Protein AF-A0A2S6SDD3-F1 (afdb_monomer)

Secondary structure (DSSP, 8-state):
--HHHHHHHHHHHTT----EEE-HHHHHHHHHHHHHHHHHHHHHHHHTTT-HHHHHHHHHHHHHHHHHH-HHHHHHHHTTB-HHHHHHHHHHHHHHTTTTTHHHHHT-EEE-

pLDDT: mean 80.9, std 14.95, range [48.31, 97.25]

Mean predicted aligned error: 9.66 Å

Radius of gyration: 20.23 Å; Cα contacts (8 Å, |Δi|>4): 93; chains: 1; bounding box: 68×27×44 Å

Solvent-accessible surface area (backbone atoms only — not comparable to full-atom values): 6234 Å² total; per-residue (Å²): 142,71,68,69,64,61,58,57,58,61,60,60,72,75,68,77,70,59,56,75,40,86,32,71,65,34,30,52,32,34,50,60,41,50,54,63,48,38,51,50,49,50,50,45,51,63,76,26,64,93,35,66,69,59,30,51,53,51,53,53,54,46,53,60,46,50,77,74,69,41,62,37,59,53,54,32,53,76,70,45,29,34,64,68,52,49,48,61,38,52,53,36,29,72,74,49,68,44,58,85,40,67,65,44,29,78,61,25,22,29,56,91

Nearest PDB structures (foldseek):
  3zk1-assembly1_A  TM=5.597E-01  e=7.540E+00  Fusobacterium nucleatum

Foldseek 3Di:
DPVVVVVVVVVVVVPPQFDWDDDVQLLVLLVLLLPVLLVLLVVLCVVCVVPVVSSVVVLVVVLVCSVPPPVSVVVNVVVQKDPVLVVVLNVCCSVPVSPPSNVSSSVITHGD

Structure (mmCIF, N/CA/C/O backbone):
data_AF-A0A2S6SDD3-F1
#
_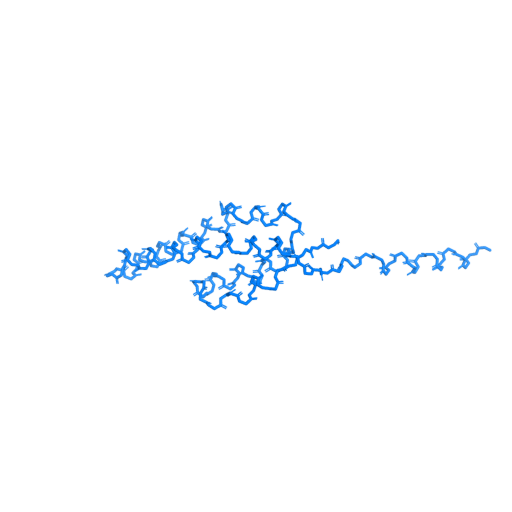entry.id   AF-A0A2S6SDD3-F1
#
loop_
_atom_site.group_PDB
_atom_site.id
_atom_site.type_symbol
_atom_site.label_atom_id
_atom_site.label_alt_id
_atom_sit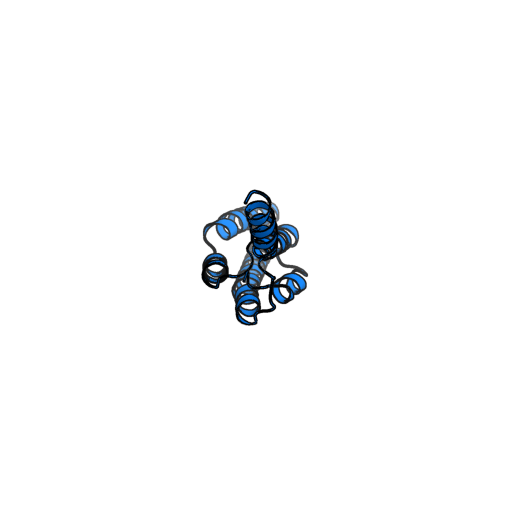e.label_comp_id
_atom_site.label_asym_id
_atom_site.label_entity_id
_atom_site.label_seq_id
_atom_site.pdbx_PDB_ins_code
_atom_site.Cartn_x
_atom_site.Cartn_y
_atom_site.Cartn_z
_atom_site.occupancy
_atom_site.B_iso_or_equiv
_atom_site.auth_seq_id
_atom_site.auth_comp_id
_atom_site.auth_asym_id
_atom_site.auth_atom_id
_atom_site.pdbx_PDB_model_num
ATOM 1 N N . MET A 1 1 ? 49.968 17.596 -26.231 1.00 49.88 1 MET A N 1
ATOM 2 C CA . MET A 1 1 ? 49.020 16.534 -25.820 1.00 49.88 1 MET A CA 1
ATOM 3 C C . MET A 1 1 ? 48.339 16.852 -24.477 1.00 49.88 1 MET A C 1
ATOM 5 O O . MET A 1 1 ? 48.449 16.079 -23.541 1.00 49.88 1 MET A O 1
ATOM 9 N N . LYS A 1 2 ? 47.657 18.001 -24.338 1.00 51.50 2 LYS A N 1
ATOM 10 C CA . LYS A 1 2 ? 46.900 18.353 -23.110 1.00 51.50 2 LYS A CA 1
ATOM 11 C C . LYS A 1 2 ? 45.403 18.591 -23.361 1.00 51.50 2 LYS A C 1
ATOM 13 O O . LYS A 1 2 ? 44.614 18.507 -22.435 1.00 51.50 2 LYS A O 1
ATOM 18 N N . TYR A 1 3 ? 45.011 18.804 -24.617 1.00 55.91 3 TYR A N 1
ATOM 19 C CA . TYR A 1 3 ? 43.628 19.112 -25.003 1.00 55.91 3 TYR A CA 1
ATOM 20 C C . TYR A 1 3 ? 42.779 17.877 -25.351 1.00 55.91 3 TYR A C 1
ATOM 22 O O . TYR A 1 3 ? 41.559 17.953 -25.318 1.00 55.91 3 TYR A O 1
ATOM 30 N N . LEU A 1 4 ? 43.405 16.725 -25.628 1.00 55.16 4 LEU A N 1
ATOM 31 C CA . LEU A 1 4 ? 42.692 15.473 -25.933 1.00 55.16 4 LEU A 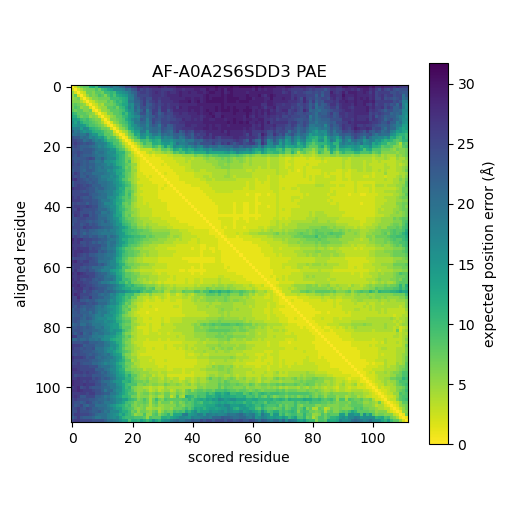CA 1
ATOM 32 C C . LEU A 1 4 ? 42.030 14.846 -24.694 1.00 55.16 4 LEU A C 1
ATOM 34 O O . LEU A 1 4 ? 40.972 14.239 -24.804 1.00 55.16 4 LEU A O 1
ATOM 38 N N . VAL A 1 5 ? 42.614 15.039 -23.507 1.00 56.03 5 VAL A N 1
ATOM 39 C CA . VAL A 1 5 ? 42.092 14.473 -22.249 1.00 56.03 5 VAL A CA 1
ATOM 40 C C . VAL A 1 5 ? 40.832 15.214 -21.783 1.00 56.03 5 VAL A C 1
ATOM 42 O O . VAL A 1 5 ? 39.908 14.585 -21.280 1.00 56.03 5 VAL A O 1
ATOM 45 N N . ALA A 1 6 ? 40.747 16.528 -22.018 1.00 57.50 6 ALA A N 1
ATOM 46 C CA . ALA A 1 6 ? 39.586 17.338 -21.636 1.00 57.50 6 ALA A CA 1
ATOM 47 C C . ALA A 1 6 ? 38.342 17.074 -22.506 1.00 57.50 6 ALA A C 1
ATOM 49 O O . ALA A 1 6 ? 37.218 17.261 -22.051 1.00 57.50 6 ALA A O 1
ATOM 50 N N . PHE A 1 7 ? 38.525 16.622 -23.752 1.00 54.69 7 PHE A N 1
ATOM 51 C CA . PHE A 1 7 ? 37.407 16.303 -24.645 1.00 54.69 7 PHE A CA 1
ATOM 52 C C . PHE A 1 7 ? 36.773 14.943 -24.306 1.00 54.69 7 PHE A C 1
ATOM 54 O O . PHE A 1 7 ? 35.561 14.778 -24.408 1.00 54.69 7 PHE A O 1
ATOM 61 N N . LEU A 1 8 ? 37.579 13.984 -23.832 1.00 54.41 8 LEU A N 1
ATOM 62 C CA . LEU A 1 8 ? 37.102 12.667 -23.395 1.00 54.41 8 LEU A CA 1
ATOM 63 C C . LEU A 1 8 ? 36.316 12.731 -22.079 1.00 54.41 8 LEU A C 1
ATOM 65 O O . LEU A 1 8 ? 35.339 12.004 -21.925 1.00 54.41 8 LEU A O 1
ATOM 69 N N . THR A 1 9 ? 36.677 13.621 -21.149 1.00 55.25 9 THR A N 1
ATOM 70 C CA . THR A 1 9 ? 35.939 13.756 -19.883 1.00 55.25 9 THR A CA 1
ATOM 71 C C . THR A 1 9 ? 34.557 14.379 -20.066 1.00 55.25 9 THR A C 1
ATOM 73 O O . THR A 1 9 ? 33.660 14.025 -19.312 1.00 55.25 9 THR A O 1
ATOM 76 N N . PHE A 1 10 ? 34.340 15.228 -21.080 1.00 53.38 10 PHE A N 1
ATOM 77 C CA . PHE A 1 10 ? 33.033 15.847 -21.349 1.00 53.38 10 PHE A CA 1
ATOM 78 C C . PHE A 1 10 ? 31.993 14.864 -21.927 1.00 53.38 10 PHE A C 1
ATOM 80 O O . PHE A 1 10 ? 30.796 15.006 -21.679 1.00 53.38 10 PHE A O 1
ATOM 87 N N . PHE A 1 11 ? 32.430 13.827 -22.653 1.00 52.75 11 PHE A N 1
ATOM 88 C CA . PHE A 1 11 ? 31.523 12.810 -23.205 1.00 52.75 11 PHE A CA 1
ATOM 89 C C . PHE A 1 11 ? 31.034 11.794 -22.165 1.00 52.75 11 PHE A C 1
ATOM 91 O O . PHE A 1 11 ? 29.916 11.298 -22.282 1.00 52.75 11 PHE A O 1
ATOM 98 N N . ILE A 1 12 ? 31.824 11.508 -21.127 1.00 52.56 12 ILE A N 1
ATOM 99 C CA . ILE A 1 12 ? 31.466 10.497 -20.118 1.00 52.56 12 ILE A CA 1
ATOM 100 C C . ILE A 1 12 ? 30.339 11.006 -19.200 1.00 52.56 12 ILE A C 1
ATOM 102 O O . ILE A 1 12 ? 29.448 10.238 -18.836 1.00 52.56 12 ILE A O 1
ATOM 106 N N . ILE A 1 13 ? 30.307 12.309 -18.896 1.00 52.53 13 ILE A N 1
ATOM 107 C CA . ILE A 1 13 ? 29.340 12.905 -17.950 1.00 52.53 13 ILE A CA 1
ATOM 108 C C . ILE A 1 13 ? 27.893 12.874 -18.469 1.00 52.53 13 ILE A C 1
ATOM 110 O O . ILE A 1 13 ? 26.960 12.818 -17.677 1.00 52.53 13 ILE A O 1
ATOM 114 N N . ASN A 1 14 ? 27.695 12.868 -19.791 1.00 48.31 14 ASN A N 1
ATOM 115 C CA . ASN A 1 14 ? 26.362 12.892 -20.405 1.00 48.31 14 ASN A CA 1
ATOM 116 C C . ASN A 1 14 ? 25.727 11.496 -20.573 1.00 48.31 14 ASN A C 1
ATOM 118 O O . ASN A 1 14 ? 24.612 11.393 -21.077 1.00 48.31 14 ASN A O 1
ATOM 122 N N . SER A 1 15 ? 26.422 10.421 -20.183 1.00 49.38 15 SER A N 1
ATOM 123 C CA . SER A 1 15 ? 25.987 9.037 -20.448 1.00 49.38 15 SER A CA 1
ATOM 124 C C . SER A 1 15 ? 25.339 8.314 -19.262 1.00 49.38 15 SER A C 1
ATOM 126 O O . SER A 1 15 ? 24.817 7.220 -19.436 1.00 49.38 15 SER A O 1
ATOM 128 N N . LEU A 1 16 ? 25.321 8.921 -18.071 1.00 50.47 16 LEU A N 1
ATOM 129 C CA . LEU 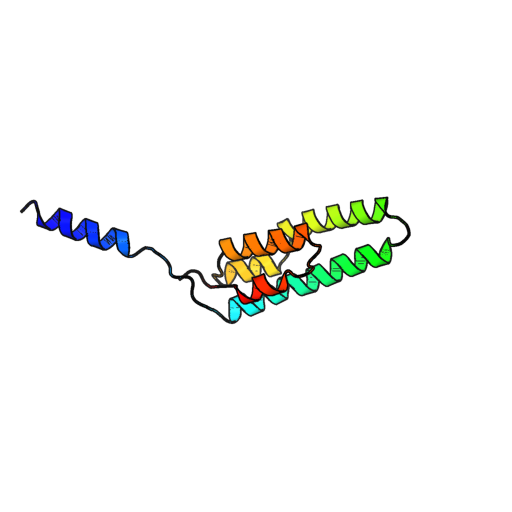A 1 16 ? 24.790 8.312 -16.840 1.00 50.47 16 LEU A CA 1
ATOM 130 C C . LEU A 1 16 ? 23.408 8.842 -16.441 1.00 50.47 16 LEU A C 1
ATOM 132 O O . LEU A 1 16 ? 23.051 8.856 -15.266 1.00 50.47 16 LEU A O 1
ATOM 136 N N . GLN A 1 17 ? 22.612 9.274 -17.415 1.00 51.97 17 GLN A N 1
ATOM 137 C CA . GLN A 1 17 ? 21.209 9.576 -17.173 1.00 51.97 17 GLN A CA 1
ATOM 138 C C . GLN A 1 17 ? 20.373 8.393 -17.648 1.00 51.97 17 GLN A C 1
ATOM 140 O O . GLN A 1 17 ? 19.972 8.325 -18.810 1.00 51.97 17 GLN A O 1
ATOM 145 N N . SER A 1 18 ? 20.168 7.449 -16.725 1.00 56.53 18 SER A N 1
ATOM 146 C CA . SER A 1 18 ? 19.167 6.390 -16.846 1.00 56.53 18 SER A CA 1
ATOM 147 C C . SER A 1 18 ? 17.858 6.996 -17.354 1.00 56.53 18 SER A C 1
ATOM 149 O O . SER A 1 18 ? 17.328 7.942 -16.759 1.00 56.53 18 SER A O 1
ATOM 151 N N . LYS A 1 19 ? 17.366 6.513 -18.497 1.00 60.41 19 LYS A N 1
ATOM 152 C CA . LYS A 1 19 ? 16.080 6.950 -19.038 1.00 60.41 19 LYS A CA 1
ATOM 153 C C . LYS A 1 19 ? 14.995 6.083 -18.422 1.00 60.41 19 LYS A C 1
ATOM 155 O O . LYS A 1 19 ? 14.992 4.873 -18.592 1.00 60.41 19 LYS A O 1
ATOM 160 N N . GLU A 1 20 ? 14.035 6.705 -17.745 1.00 60.06 20 GLU A N 1
ATOM 161 C CA . GLU A 1 20 ? 12.840 5.983 -17.313 1.00 60.06 20 GLU A CA 1
ATOM 162 C C . GLU A 1 20 ? 12.074 5.483 -18.551 1.00 60.06 20 GLU A C 1
ATOM 164 O O . GLU A 1 20 ? 11.541 6.280 -19.330 1.00 60.06 20 GLU A O 1
ATOM 169 N N . ALA A 1 21 ? 12.004 4.164 -18.738 1.00 65.56 21 ALA A N 1
ATOM 170 C CA . ALA A 1 21 ? 11.250 3.534 -19.819 1.00 65.56 21 ALA A CA 1
ATOM 171 C C . ALA A 1 21 ? 9.947 2.917 -19.290 1.00 65.56 21 ALA A C 1
ATOM 173 O O . ALA A 1 21 ? 9.881 2.390 -18.173 1.00 65.56 21 ALA A O 1
ATOM 174 N N . TYR A 1 22 ? 8.876 2.985 -20.091 1.00 68.12 22 TYR A N 1
ATOM 175 C CA . TYR A 1 22 ? 7.636 2.279 -19.764 1.00 68.12 22 TYR A CA 1
ATOM 176 C C . TYR A 1 22 ? 7.903 0.779 -19.689 1.00 68.12 22 TYR A C 1
ATOM 178 O O . TYR A 1 22 ? 8.464 0.197 -20.616 1.00 68.12 22 TYR A O 1
ATOM 186 N N . ASN A 1 23 ? 7.458 0.150 -18.603 1.00 76.94 23 ASN A N 1
ATOM 187 C CA . ASN A 1 23 ? 7.607 -1.280 -18.415 1.00 76.94 23 ASN A CA 1
ATOM 188 C C . ASN A 1 23 ? 6.326 -1.878 -17.832 1.00 76.94 23 ASN A C 1
ATOM 190 O O . ASN A 1 23 ? 5.877 -1.508 -16.744 1.00 76.94 23 ASN A O 1
ATOM 194 N N . TYR A 1 24 ? 5.758 -2.836 -18.563 1.00 82.44 24 TYR A N 1
ATOM 195 C CA . TYR A 1 24 ? 4.528 -3.517 -18.175 1.00 82.44 24 TYR A CA 1
ATOM 196 C C . TYR A 1 24 ? 4.672 -4.308 -16.863 1.00 82.44 24 TYR A C 1
ATOM 198 O O . TYR A 1 24 ? 3.724 -4.381 -16.087 1.00 82.44 24 TYR A O 1
ATOM 206 N N . LEU A 1 25 ? 5.857 -4.844 -16.557 1.00 87.31 25 LEU A N 1
ATOM 207 C CA . LEU A 1 25 ? 6.110 -5.513 -15.281 1.00 87.31 25 LEU A CA 1
ATOM 208 C C . LEU A 1 25 ? 5.970 -4.533 -14.112 1.00 87.31 25 LEU A C 1
ATOM 210 O O . LEU A 1 25 ? 5.265 -4.841 -13.159 1.00 87.31 25 LEU A O 1
ATOM 214 N N . CYS A 1 26 ? 6.565 -3.340 -14.193 1.00 86.44 26 CYS A N 1
ATOM 215 C CA . CYS A 1 26 ? 6.452 -2.333 -13.128 1.00 86.44 26 CYS A CA 1
ATOM 216 C C . CYS A 1 26 ? 5.014 -1.846 -12.931 1.00 86.44 26 CYS A C 1
ATOM 218 O O . CYS A 1 26 ? 4.588 -1.597 -11.804 1.00 86.44 26 CYS A O 1
ATOM 220 N N . HIS A 1 27 ? 4.247 -1.782 -14.018 1.00 85.00 27 HIS A N 1
ATOM 221 C CA . HIS A 1 27 ? 2.810 -1.543 -13.969 1.00 85.00 27 HIS A CA 1
ATOM 222 C C . HIS A 1 27 ? 2.069 -2.649 -13.191 1.00 85.00 27 HIS A C 1
ATOM 224 O O . HIS A 1 27 ? 1.303 -2.348 -12.276 1.00 85.00 27 HIS A O 1
ATOM 230 N N . VAL A 1 28 ? 2.351 -3.926 -13.482 1.00 88.25 28 VAL A N 1
ATOM 231 C CA . VAL A 1 28 ? 1.788 -5.077 -12.747 1.00 88.25 28 VAL A CA 1
ATOM 232 C C . VAL A 1 28 ? 2.194 -5.062 -11.271 1.00 88.25 28 VAL A C 1
ATOM 234 O O . VAL A 1 28 ? 1.340 -5.246 -10.406 1.00 88.25 28 VAL A O 1
ATOM 237 N N . ARG A 1 29 ? 3.460 -4.757 -10.957 1.00 89.12 29 ARG A N 1
ATOM 238 C CA . ARG A 1 29 ? 3.934 -4.625 -9.567 1.00 89.12 29 ARG A CA 1
ATOM 239 C C . ARG A 1 29 ? 3.186 -3.538 -8.795 1.00 89.12 29 ARG A C 1
ATOM 241 O O . ARG A 1 29 ? 2.927 -3.702 -7.609 1.00 89.12 29 ARG A O 1
ATOM 248 N N . GLY A 1 30 ? 2.786 -2.454 -9.460 1.00 86.19 30 GLY A N 1
ATOM 249 C CA . GLY A 1 30 ? 1.926 -1.439 -8.854 1.00 86.19 30 GLY A CA 1
ATOM 250 C C . GLY A 1 30 ? 0.572 -2.001 -8.397 1.00 86.19 30 GLY A C 1
ATOM 251 O O . GLY A 1 30 ? 0.138 -1.703 -7.282 1.00 86.19 30 GLY A O 1
ATOM 252 N N . TYR A 1 31 ? -0.060 -2.872 -9.194 1.00 87.50 31 TYR A N 1
ATOM 253 C CA . TYR A 1 31 ? -1.324 -3.526 -8.820 1.00 87.50 31 TYR A CA 1
ATOM 254 C C . TYR A 1 31 ? -1.196 -4.468 -7.625 1.00 87.50 31 TYR A C 1
ATOM 256 O O . TYR A 1 31 ? -2.079 -4.499 -6.768 1.00 87.50 31 TYR A O 1
ATOM 264 N N . GLU A 1 32 ? -0.084 -5.198 -7.544 1.00 88.50 32 GLU A N 1
ATOM 265 C CA . GLU A 1 32 ? 0.224 -6.082 -6.412 1.00 88.50 32 GLU A CA 1
ATOM 266 C C . GLU A 1 32 ? 0.350 -5.314 -5.084 1.00 88.50 32 GLU A C 1
ATOM 268 O O . GLU A 1 32 ? 0.296 -5.915 -4.013 1.00 88.50 32 GLU A O 1
ATOM 273 N N . ILE A 1 33 ? 0.485 -3.985 -5.150 1.00 89.69 33 ILE A N 1
ATOM 274 C CA . ILE A 1 33 ? 0.507 -3.088 -3.997 1.00 89.69 33 ILE A CA 1
ATOM 275 C C . ILE A 1 33 ? -0.866 -2.457 -3.729 1.00 89.69 33 ILE A C 1
ATOM 277 O O . ILE A 1 33 ? -1.310 -2.498 -2.581 1.00 89.69 33 ILE A O 1
ATOM 281 N N . ILE A 1 34 ? -1.565 -1.910 -4.740 1.00 88.56 34 ILE A N 1
ATOM 282 C CA . ILE A 1 34 ? -2.826 -1.176 -4.489 1.00 88.56 34 ILE A CA 1
ATOM 283 C C . ILE A 1 34 ? -3.914 -2.088 -3.942 1.00 88.56 34 ILE A C 1
ATOM 285 O O . ILE A 1 34 ? -4.593 -1.716 -2.992 1.00 88.56 34 ILE A O 1
ATOM 289 N N . PHE A 1 35 ? -4.090 -3.275 -4.527 1.00 89.06 35 PHE A N 1
ATOM 290 C CA . PHE A 1 35 ? -5.270 -4.078 -4.229 1.00 89.06 35 PHE A CA 1
ATOM 291 C C . PHE A 1 35 ? -5.263 -4.607 -2.797 1.00 89.06 35 PHE A C 1
ATOM 293 O O . PHE A 1 35 ? -6.266 -4.411 -2.109 1.00 89.06 35 PHE A O 1
ATOM 300 N N . PRO A 1 36 ? -4.161 -5.187 -2.282 1.00 90.75 36 PRO A N 1
ATOM 301 C CA . PRO A 1 36 ? -4.147 -5.615 -0.889 1.00 90.75 36 PRO A CA 1
ATOM 302 C C . PRO A 1 36 ? -4.195 -4.428 0.084 1.00 90.75 36 PRO A C 1
ATOM 304 O O . PRO A 1 36 ? -4.712 -4.571 1.192 1.00 90.75 36 PRO A O 1
ATOM 307 N N . TYR A 1 37 ? -3.690 -3.254 -0.317 1.00 92.06 37 TYR A N 1
ATOM 308 C CA . TYR A 1 37 ? -3.804 -2.034 0.482 1.00 92.06 37 TYR A CA 1
ATOM 309 C C . TYR A 1 37 ? -5.261 -1.567 0.599 1.00 92.06 37 TYR A C 1
ATOM 311 O O . TYR A 1 37 ? -5.769 -1.431 1.712 1.00 92.06 37 TYR A O 1
ATOM 319 N N . GLU A 1 38 ? -5.950 -1.372 -0.532 1.00 91.06 38 GLU A N 1
ATOM 320 C CA . GLU A 1 38 ? -7.365 -0.973 -0.584 1.00 91.06 38 GLU A CA 1
ATOM 321 C C . GLU A 1 38 ? -8.250 -1.974 0.173 1.00 91.06 38 GLU A C 1
ATOM 323 O O . GLU A 1 38 ? -9.101 -1.571 0.967 1.00 91.06 38 GLU A O 1
ATOM 328 N N . GLU A 1 39 ? -8.010 -3.276 -0.007 1.00 93.75 39 GLU A N 1
ATOM 329 C CA . GLU A 1 39 ? -8.745 -4.331 0.694 1.00 93.75 39 GLU A CA 1
ATOM 330 C C . GLU A 1 39 ? -8.555 -4.248 2.218 1.00 93.75 39 GLU A C 1
ATOM 332 O O . GLU A 1 39 ? -9.520 -4.361 2.977 1.00 93.75 39 GLU A O 1
ATOM 337 N N . ALA A 1 40 ? -7.323 -4.040 2.693 1.00 94.50 40 ALA A N 1
ATOM 338 C CA . ALA A 1 40 ? -7.040 -3.927 4.121 1.00 94.50 40 ALA A CA 1
ATOM 339 C C . ALA A 1 40 ? -7.671 -2.670 4.738 1.00 94.50 40 ALA A C 1
ATOM 341 O O . ALA A 1 40 ? -8.263 -2.746 5.818 1.00 94.50 40 ALA A O 1
ATOM 342 N N . ILE A 1 41 ? -7.595 -1.534 4.041 1.00 95.06 41 ILE A N 1
ATOM 343 C CA . ILE A 1 41 ? -8.268 -0.294 4.435 1.00 95.06 41 ILE A CA 1
ATOM 344 C C . ILE A 1 41 ? -9.772 -0.526 4.568 1.00 95.06 41 ILE A C 1
ATOM 346 O O . ILE A 1 41 ? -10.346 -0.185 5.603 1.00 95.06 41 ILE A O 1
ATOM 350 N N . ASP A 1 42 ? -10.412 -1.100 3.548 1.00 95.69 42 ASP A N 1
ATOM 351 C CA . ASP A 1 42 ? -11.859 -1.317 3.552 1.00 95.69 42 ASP A CA 1
ATOM 352 C C . ASP A 1 42 ? -12.277 -2.260 4.689 1.00 95.69 42 ASP A C 1
ATOM 354 O O . ASP A 1 42 ? -13.197 -1.951 5.450 1.00 95.69 42 ASP A O 1
ATOM 358 N N . LYS A 1 43 ? -11.523 -3.345 4.914 1.00 97.19 43 LYS A N 1
ATOM 359 C CA . LYS A 1 43 ? -11.734 -4.247 6.058 1.00 97.19 43 LYS A CA 1
ATOM 360 C C . LYS A 1 43 ? -11.666 -3.518 7.398 1.00 97.19 43 LYS A C 1
ATOM 362 O O . LYS A 1 43 ? -12.556 -3.709 8.225 1.00 97.19 43 LYS A O 1
ATOM 367 N N . ILE A 1 44 ? -10.659 -2.670 7.620 1.00 96.75 44 ILE A N 1
ATOM 368 C CA . ILE A 1 44 ? -10.528 -1.901 8.870 1.00 96.75 44 ILE A CA 1
ATOM 369 C C . ILE A 1 44 ? -11.691 -0.912 9.012 1.00 96.75 44 ILE A C 1
ATOM 371 O O . ILE A 1 44 ? -12.326 -0.844 10.066 1.00 96.75 44 ILE A O 1
ATOM 375 N N . LYS A 1 45 ? -12.016 -0.168 7.949 1.00 95.00 45 LYS A N 1
ATOM 376 C CA . LYS 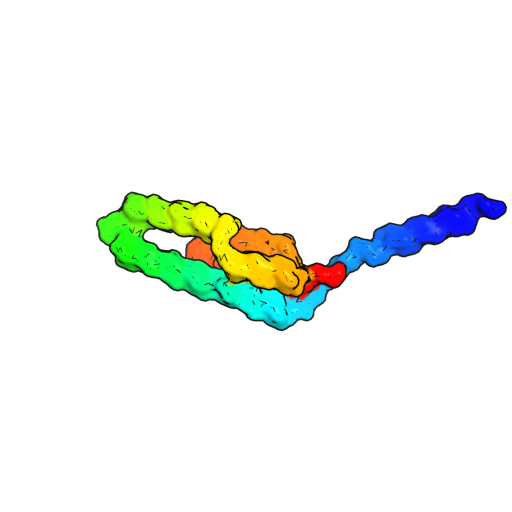A 1 45 ? -13.113 0.810 7.966 1.00 95.00 45 LYS A CA 1
ATOM 377 C C . LYS A 1 45 ? -14.463 0.153 8.255 1.00 95.00 45 LYS A C 1
ATOM 379 O O . LYS A 1 45 ? -15.252 0.710 9.013 1.00 95.00 45 LYS A O 1
ATOM 384 N N . ASN A 1 46 ? -14.702 -1.038 7.712 1.00 96.94 46 ASN A N 1
ATOM 385 C CA . ASN A 1 46 ? -15.934 -1.788 7.937 1.00 96.94 46 ASN A CA 1
ATOM 386 C C . ASN A 1 46 ? -15.983 -2.437 9.328 1.00 96.94 46 ASN A C 1
ATOM 388 O O . ASN A 1 46 ? -17.012 -2.347 9.997 1.00 96.94 46 ASN A O 1
ATOM 392 N N . ALA A 1 47 ? -14.880 -3.028 9.802 1.00 97.25 47 ALA A N 1
ATOM 393 C CA . ALA A 1 47 ? -14.816 -3.680 11.113 1.00 97.25 47 ALA A CA 1
ATOM 394 C C . ALA A 1 47 ? -15.015 -2.700 12.283 1.00 97.25 47 ALA A C 1
ATOM 396 O O . ALA A 1 47 ? -15.664 -3.043 13.269 1.00 97.25 47 ALA A O 1
ATOM 397 N N . TYR A 1 48 ? -14.505 -1.471 12.157 1.00 96.00 48 TYR A N 1
ATOM 398 C CA . TYR A 1 48 ? -14.552 -0.453 13.213 1.00 96.00 48 TYR A CA 1
ATOM 399 C C . TYR A 1 48 ? -15.495 0.714 12.894 1.00 96.00 48 TYR A C 1
ATOM 401 O O . TYR A 1 48 ? -15.392 1.775 13.506 1.00 96.00 48 TYR A O 1
ATOM 409 N N . LYS A 1 49 ? -16.455 0.522 11.978 1.00 94.19 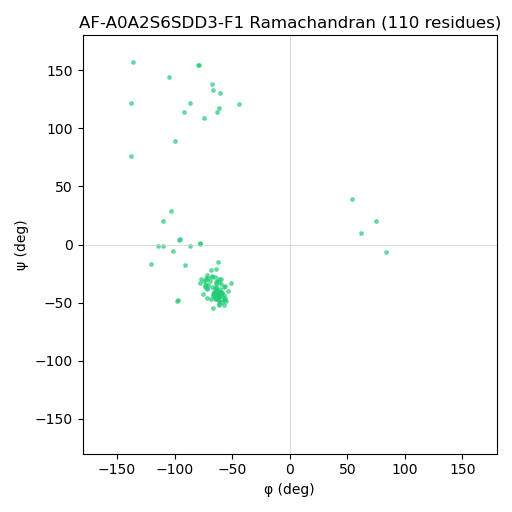49 LYS A N 1
ATOM 410 C CA . LYS A 1 49 ? -17.394 1.562 11.512 1.00 94.19 49 LYS A CA 1
ATOM 411 C C . LYS A 1 49 ? -18.107 2.319 12.643 1.00 94.19 49 LYS A C 1
ATOM 413 O O . LYS A 1 49 ? -18.393 3.503 12.506 1.00 94.19 49 LYS A O 1
ATOM 418 N N . ASN A 1 50 ? -18.392 1.639 13.755 1.00 96.25 50 ASN A N 1
ATOM 419 C CA . ASN A 1 50 ? -19.096 2.206 14.912 1.00 96.25 50 ASN A CA 1
ATOM 420 C C . ASN A 1 50 ? -18.148 2.703 16.020 1.00 96.25 50 ASN A C 1
ATOM 422 O O . ASN A 1 50 ? -18.601 3.098 17.092 1.00 96.25 50 ASN A O 1
ATOM 426 N N . SER A 1 51 ? -16.833 2.655 15.805 1.00 96.06 51 SER A N 1
ATOM 427 C CA . SER A 1 51 ? -15.818 3.011 16.802 1.00 96.06 51 SER A CA 1
ATOM 428 C C . SER A 1 51 ? -14.698 3.830 16.150 1.00 96.06 51 SER A C 1
ATOM 430 O O . SER A 1 51 ? -13.607 3.305 15.925 1.00 96.06 51 SER A O 1
ATOM 432 N N . PRO A 1 52 ? -14.943 5.126 15.864 1.00 92.81 52 PRO A N 1
ATOM 433 C CA . PRO A 1 52 ? -14.032 5.963 15.077 1.00 92.81 52 PRO A CA 1
ATOM 434 C C . PRO A 1 52 ? -12.609 6.051 15.643 1.00 92.81 52 PRO A C 1
ATOM 436 O O . PRO A 1 52 ? -11.635 6.052 14.895 1.00 92.81 52 PRO A O 1
ATOM 439 N N . GLU A 1 53 ? -12.471 6.083 16.969 1.00 95.19 53 GLU A N 1
ATOM 440 C CA . GLU A 1 53 ? -11.162 6.125 17.627 1.00 95.19 53 GLU A CA 1
ATOM 441 C C . GLU A 1 53 ? -10.372 4.823 17.415 1.00 95.19 53 GLU A C 1
ATOM 443 O O . GLU A 1 53 ? -9.195 4.849 17.054 1.00 95.19 53 GLU A O 1
ATOM 448 N N . GLN A 1 54 ? -11.034 3.671 17.562 1.00 95.56 54 GLN A N 1
ATOM 449 C CA . GLN A 1 54 ? -10.421 2.366 17.300 1.00 95.56 54 GLN A CA 1
ATOM 450 C C . GLN A 1 54 ? -10.086 2.199 15.818 1.00 95.56 54 GLN A C 1
ATOM 452 O O . GLN A 1 54 ? -8.990 1.755 15.487 1.00 95.56 54 GLN A O 1
ATOM 457 N N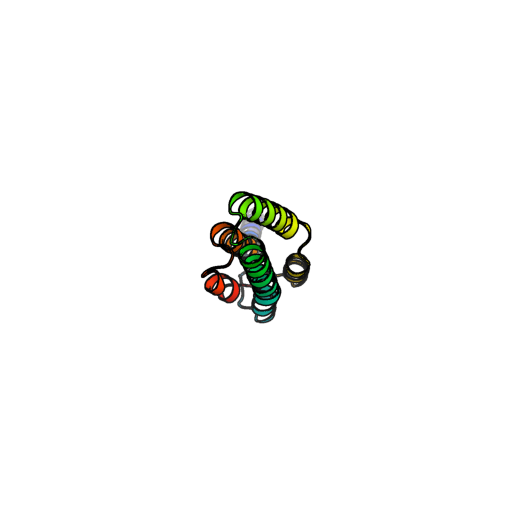 . GLN A 1 55 ? -10.990 2.626 14.935 1.00 96.19 55 GLN A N 1
ATOM 458 C CA . GLN A 1 55 ? -10.771 2.636 13.494 1.00 96.19 55 GLN A CA 1
ATOM 459 C C . GLN A 1 55 ? -9.500 3.409 13.134 1.00 96.19 55 GLN A C 1
ATOM 461 O O . GLN A 1 55 ? -8.652 2.893 12.409 1.00 96.19 55 GLN A O 1
ATOM 466 N N . ASN A 1 56 ? -9.333 4.620 13.673 1.00 94.31 56 ASN A N 1
ATOM 467 C CA . ASN A 1 56 ? -8.146 5.434 13.428 1.00 94.31 56 ASN A CA 1
ATOM 468 C C . ASN A 1 56 ? -6.868 4.755 13.949 1.00 94.31 56 ASN A C 1
ATOM 470 O O . ASN A 1 56 ? -5.862 4.692 13.244 1.00 94.31 56 ASN A O 1
ATOM 474 N N . ASN A 1 57 ? -6.917 4.186 15.155 1.00 96.44 57 ASN A N 1
ATOM 475 C CA . ASN A 1 57 ? -5.781 3.470 15.733 1.00 96.44 57 ASN A CA 1
ATOM 476 C C . ASN A 1 57 ? -5.358 2.260 14.886 1.00 96.44 57 ASN A C 1
ATOM 478 O O . ASN A 1 57 ? -4.162 2.046 14.675 1.00 96.44 57 ASN A O 1
ATOM 482 N N . GLU A 1 58 ? -6.310 1.487 14.364 1.00 96.56 58 GLU A N 1
ATOM 483 C CA . GLU A 1 58 ? -6.011 0.337 13.505 1.00 96.56 58 GLU A CA 1
ATOM 484 C C . GLU A 1 58 ? -5.506 0.747 12.119 1.00 96.56 58 GLU A C 1
ATOM 486 O O . GLU A 1 58 ? -4.558 0.139 11.619 1.00 96.56 58 GLU A O 1
ATOM 491 N N . LEU A 1 59 ? -6.041 1.825 11.533 1.00 94.56 59 LEU A N 1
ATOM 492 C CA . LEU A 1 59 ? -5.504 2.397 10.294 1.00 94.56 59 LEU A CA 1
ATOM 493 C C . LEU A 1 59 ? -4.046 2.845 10.475 1.00 94.56 59 LEU A C 1
ATOM 495 O O . LEU A 1 59 ? -3.195 2.516 9.650 1.00 94.56 59 LEU A O 1
ATOM 499 N N . LEU A 1 60 ? -3.721 3.523 11.580 1.00 93.19 60 LEU A N 1
ATOM 500 C CA . LEU A 1 60 ? -2.346 3.935 11.885 1.00 93.19 60 LEU A CA 1
ATOM 501 C C . LEU A 1 60 ? -1.403 2.738 12.065 1.00 93.19 60 LEU A C 1
ATOM 503 O O . LEU A 1 60 ? -0.284 2.751 11.547 1.00 93.19 60 LEU A O 1
ATOM 507 N N . LYS A 1 61 ? -1.839 1.686 12.772 1.00 94.44 61 LYS A N 1
ATOM 508 C CA . LYS A 1 61 ? -1.061 0.442 12.911 1.00 94.44 61 LYS A CA 1
ATOM 509 C C . LYS A 1 61 ? -0.844 -0.243 11.566 1.00 94.44 61 LYS A C 1
ATOM 511 O O . LYS A 1 61 ? 0.242 -0.759 11.310 1.00 94.44 61 LYS A O 1
ATOM 516 N N . PHE A 1 62 ? -1.872 -0.279 10.722 1.00 94.56 62 PHE A N 1
ATOM 517 C CA . PHE A 1 62 ? -1.778 -0.847 9.385 1.00 94.56 62 PHE A CA 1
ATOM 518 C C . PHE A 1 62 ? -0.763 -0.090 8.527 1.00 94.56 62 PHE A C 1
ATOM 520 O O . PHE A 1 62 ? 0.154 -0.724 8.016 1.00 94.56 62 PHE A O 1
ATOM 527 N N . ARG A 1 63 ? -0.856 1.244 8.448 1.00 90.88 63 ARG A N 1
ATOM 528 C CA . ARG A 1 63 ? 0.074 2.075 7.664 1.00 90.88 63 ARG A CA 1
ATOM 529 C C . ARG A 1 63 ? 1.534 1.863 8.076 1.00 90.88 63 ARG A C 1
ATOM 531 O O . ARG A 1 63 ? 2.368 1.599 7.219 1.00 90.88 63 ARG A O 1
ATOM 538 N N . LYS A 1 64 ? 1.820 1.850 9.385 1.00 90.62 64 LYS A N 1
ATOM 539 C CA . LYS A 1 64 ? 3.174 1.575 9.904 1.00 90.62 64 LYS A CA 1
ATOM 540 C C . LYS A 1 64 ? 3.714 0.208 9.478 1.00 90.62 64 LYS A C 1
ATOM 542 O O . LYS A 1 64 ? 4.887 0.092 9.153 1.00 90.62 64 LYS A O 1
ATOM 547 N N . ARG A 1 65 ? 2.873 -0.833 9.489 1.00 90.56 65 ARG A N 1
ATOM 548 C CA . ARG A 1 65 ? 3.274 -2.176 9.030 1.00 90.56 65 ARG A CA 1
ATOM 549 C C . ARG A 1 65 ? 3.429 -2.240 7.516 1.00 90.56 65 ARG A C 1
ATOM 551 O O . ARG A 1 65 ? 4.340 -2.893 7.028 1.00 90.56 65 ARG A O 1
ATOM 558 N N . PHE A 1 66 ? 2.559 -1.560 6.777 1.00 89.88 66 PHE A N 1
ATOM 559 C CA . PHE A 1 66 ? 2.593 -1.528 5.320 1.00 89.88 66 PHE A CA 1
ATOM 560 C C . PHE A 1 66 ? 3.914 -0.958 4.782 1.00 89.88 66 PHE A C 1
ATOM 562 O O . PHE A 1 66 ? 4.492 -1.524 3.860 1.00 89.88 66 PHE A O 1
ATOM 569 N N . GLU A 1 67 ? 4.437 0.104 5.392 1.00 80.56 67 GLU A N 1
ATOM 570 C CA . GLU A 1 67 ? 5.717 0.703 4.986 1.00 80.56 67 GLU A CA 1
ATOM 571 C C . GLU A 1 67 ? 6.927 -0.227 5.189 1.00 80.56 67 GLU A C 1
ATOM 573 O O . GLU A 1 67 ? 7.917 -0.111 4.466 1.00 80.56 67 GLU A O 1
ATOM 578 N N . ILE A 1 68 ? 6.854 -1.149 6.156 1.00 83.69 68 ILE A N 1
ATOM 579 C CA . ILE A 1 68 ? 7.981 -2.002 6.562 1.00 83.69 68 ILE A CA 1
ATOM 580 C C . ILE A 1 68 ? 7.903 -3.384 5.899 1.00 83.69 68 ILE A C 1
ATOM 582 O O . ILE A 1 68 ? 8.885 -3.852 5.324 1.00 83.69 68 ILE A O 1
ATOM 586 N N . ASP A 1 69 ? 6.734 -4.026 5.955 1.00 81.06 69 ASP A N 1
ATOM 587 C CA . ASP A 1 69 ? 6.596 -5.475 5.757 1.00 81.06 69 ASP A CA 1
ATOM 588 C C . ASP A 1 69 ? 5.888 -5.858 4.451 1.00 81.06 69 ASP A C 1
ATOM 590 O O . ASP A 1 69 ? 5.687 -7.042 4.163 1.00 81.06 69 ASP A O 1
ATOM 594 N N . PHE A 1 70 ? 5.454 -4.886 3.648 1.00 87.81 70 PHE A N 1
ATOM 595 C CA . PHE A 1 70 ? 4.611 -5.202 2.505 1.00 87.81 70 PHE A CA 1
ATOM 596 C C . PHE A 1 70 ? 5.401 -5.846 1.356 1.00 87.81 70 PHE A C 1
ATOM 598 O O . PHE A 1 70 ? 6.165 -5.196 0.641 1.00 87.81 70 PHE A O 1
ATOM 605 N N . TYR A 1 71 ? 5.171 -7.143 1.135 1.00 87.25 71 TYR A N 1
ATOM 606 C CA . TYR A 1 71 ? 5.921 -7.957 0.172 1.00 87.25 71 TYR A CA 1
ATOM 607 C C . TYR A 1 71 ? 5.900 -7.404 -1.264 1.00 87.25 71 TYR A C 1
ATOM 609 O O . TYR A 1 71 ? 6.920 -7.447 -1.952 1.00 87.25 71 TYR A O 1
ATOM 617 N N . GLY A 1 72 ? 4.788 -6.800 -1.701 1.00 86.00 72 GLY A N 1
ATOM 618 C CA . GLY A 1 72 ? 4.692 -6.180 -3.028 1.00 86.00 72 GLY A CA 1
ATOM 619 C C . GLY A 1 72 ? 5.705 -5.048 -3.257 1.00 86.00 72 GLY A C 1
ATOM 620 O O . GLY A 1 72 ? 6.198 -4.889 -4.371 1.00 86.00 72 GLY A O 1
ATOM 621 N N . ILE A 1 73 ? 6.113 -4.325 -2.204 1.00 87.69 73 ILE A N 1
ATOM 622 C CA . ILE A 1 73 ? 7.172 -3.301 -2.277 1.00 87.69 73 ILE A CA 1
ATOM 623 C C . ILE A 1 73 ? 8.523 -3.961 -2.594 1.00 87.69 73 ILE A C 1
ATOM 625 O O . ILE A 1 73 ? 9.295 -3.447 -3.405 1.00 87.69 73 ILE A O 1
ATOM 629 N N . SER A 1 74 ? 8.810 -5.120 -1.994 1.00 89.12 74 SER A N 1
ATOM 630 C CA . SER A 1 74 ? 10.030 -5.890 -2.274 1.00 89.12 74 SER A CA 1
ATOM 631 C C . SER A 1 74 ? 10.045 -6.429 -3.709 1.00 89.12 74 SER A C 1
ATOM 633 O O . SER A 1 74 ? 11.052 -6.314 -4.413 1.00 89.12 74 SER A O 1
ATOM 635 N N . LEU A 1 75 ? 8.906 -6.936 -4.190 1.00 89.50 75 LEU A N 1
ATOM 636 C CA . LEU A 1 75 ? 8.753 -7.392 -5.575 1.00 89.50 75 LEU A CA 1
ATOM 637 C C . LEU A 1 75 ? 8.934 -6.254 -6.586 1.00 89.50 75 LEU A C 1
ATOM 639 O O . LEU A 1 75 ? 9.591 -6.435 -7.609 1.00 89.50 75 LEU A O 1
ATOM 643 N N . TYR A 1 76 ? 8.402 -5.068 -6.285 1.00 88.12 76 TYR A N 1
ATOM 644 C CA . TYR A 1 76 ? 8.589 -3.879 -7.111 1.00 88.12 76 TYR A CA 1
ATOM 645 C C . TYR A 1 76 ? 10.071 -3.482 -7.206 1.00 88.12 76 TYR A C 1
ATOM 647 O O . TYR A 1 76 ? 10.597 -3.293 -8.302 1.00 88.12 76 TYR A O 1
ATOM 655 N N . LYS A 1 77 ? 10.770 -3.413 -6.065 1.00 88.44 77 LYS A N 1
ATOM 656 C CA . LYS A 1 77 ? 12.198 -3.054 -6.016 1.00 88.44 77 LYS A CA 1
ATOM 657 C C . LYS A 1 77 ? 13.083 -4.083 -6.719 1.00 88.44 77 LYS A C 1
ATOM 659 O O . LYS A 1 77 ? 13.967 -3.715 -7.485 1.00 88.44 77 LYS A O 1
ATOM 664 N N . SER A 1 78 ? 12.833 -5.373 -6.492 1.00 88.88 78 SER A N 1
ATOM 665 C CA . SER A 1 78 ? 13.608 -6.459 -7.113 1.00 88.88 78 SER A CA 1
ATOM 666 C C . SER A 1 78 ? 13.393 -6.576 -8.626 1.00 88.88 78 SER A C 1
ATOM 668 O O . SER A 1 78 ? 14.266 -7.089 -9.320 1.00 88.88 78 SER A O 1
ATOM 670 N N . ALA A 1 79 ? 12.282 -6.054 -9.153 1.00 87.88 79 ALA A N 1
ATOM 671 C CA . ALA A 1 79 ? 12.026 -5.957 -10.588 1.00 87.88 79 ALA A CA 1
ATOM 672 C C . ALA A 1 79 ? 12.773 -4.799 -11.289 1.00 87.88 79 ALA A C 1
ATOM 674 O O . ALA A 1 79 ? 12.592 -4.617 -12.491 1.00 87.88 79 ALA A O 1
ATOM 675 N N . GLY A 1 80 ? 13.588 -4.011 -10.572 1.00 86.94 80 GLY A N 1
ATOM 676 C CA . GLY A 1 80 ? 14.328 -2.875 -11.145 1.00 86.94 80 GLY A CA 1
ATOM 677 C C . GLY A 1 80 ? 13.459 -1.644 -11.435 1.00 86.94 80 GLY A C 1
ATOM 678 O O . GLY A 1 80 ? 13.813 -0.794 -12.250 1.00 86.94 80 GLY A O 1
ATOM 679 N N . CYS A 1 81 ? 12.293 -1.549 -10.796 1.00 87.94 81 CYS A N 1
ATOM 680 C CA . CYS A 1 81 ? 11.359 -0.452 -11.015 1.00 87.94 81 CYS A CA 1
ATOM 681 C C . CYS A 1 81 ? 11.763 0.830 -10.257 1.00 87.94 81 CYS A C 1
ATOM 683 O O . CYS A 1 81 ? 12.429 0.781 -9.223 1.00 87.94 81 CYS A O 1
ATOM 685 N N . SER A 1 82 ? 11.340 1.996 -10.758 1.00 87.69 82 SER A N 1
ATOM 686 C CA . SER A 1 82 ? 11.721 3.320 -10.241 1.00 87.69 82 SER A CA 1
ATOM 687 C C . SER A 1 82 ? 11.292 3.537 -8.795 1.00 87.69 82 SER A C 1
ATOM 689 O O . SER A 1 82 ? 10.098 3.567 -8.485 1.00 87.69 82 SER A O 1
ATOM 691 N N . ASN A 1 83 ? 12.282 3.731 -7.916 1.00 86.25 83 ASN A N 1
ATOM 692 C CA . ASN A 1 83 ? 12.064 4.066 -6.509 1.00 86.25 83 ASN A CA 1
ATOM 693 C C . ASN A 1 83 ? 11.386 5.432 -6.345 1.00 86.25 83 ASN A C 1
ATOM 695 O O . ASN A 1 83 ? 10.593 5.592 -5.428 1.00 86.25 83 ASN A O 1
ATOM 699 N N . ALA A 1 84 ? 11.651 6.396 -7.235 1.00 86.00 84 ALA A N 1
ATOM 700 C CA . ALA A 1 84 ? 10.999 7.705 -7.183 1.00 86.00 84 ALA A CA 1
ATOM 701 C C . ALA A 1 84 ? 9.485 7.575 -7.412 1.00 86.00 84 ALA A C 1
ATOM 703 O O . ALA A 1 84 ? 8.691 8.085 -6.624 1.00 86.00 84 ALA A O 1
ATOM 704 N N . ARG A 1 85 ? 9.087 6.795 -8.428 1.00 85.31 85 ARG A N 1
ATOM 705 C CA . ARG A 1 85 ? 7.672 6.492 -8.705 1.00 85.31 85 ARG A CA 1
ATOM 706 C C . ARG A 1 85 ? 7.014 5.695 -7.593 1.00 85.31 85 ARG A C 1
ATOM 708 O O . ARG A 1 85 ? 5.855 5.940 -7.271 1.00 85.31 85 ARG A O 1
ATOM 715 N N . LEU A 1 86 ? 7.756 4.771 -6.985 1.00 87.31 86 LEU A N 1
ATOM 716 C CA . LEU A 1 86 ? 7.278 4.035 -5.824 1.00 87.31 86 LEU A CA 1
ATOM 717 C C . LEU A 1 86 ? 6.979 4.974 -4.654 1.00 87.31 86 LEU A C 1
ATOM 719 O O . LEU A 1 86 ? 5.925 4.839 -4.050 1.00 87.31 86 LEU A O 1
ATOM 723 N N . THR A 1 87 ? 7.860 5.931 -4.357 1.00 88.00 87 THR A N 1
ATOM 724 C CA . THR A 1 87 ? 7.637 6.906 -3.280 1.00 88.00 87 THR A CA 1
ATOM 725 C C . THR A 1 87 ? 6.389 7.748 -3.534 1.00 88.00 87 THR A C 1
ATOM 727 O O . THR A 1 87 ? 5.499 7.746 -2.692 1.00 88.00 87 THR A O 1
ATOM 730 N N . GLU A 1 88 ? 6.261 8.372 -4.713 1.00 86.69 88 GLU A N 1
ATOM 731 C CA . GLU A 1 88 ? 5.072 9.171 -5.080 1.00 86.69 88 GLU A CA 1
ATOM 732 C C . GLU A 1 88 ? 3.769 8.376 -4.909 1.00 86.69 88 GLU A C 1
ATOM 734 O O . GLU A 1 88 ? 2.742 8.878 -4.447 1.00 86.69 88 GLU A O 1
ATOM 739 N N . TYR A 1 89 ? 3.822 7.103 -5.280 1.00 88.06 89 TYR A N 1
ATOM 740 C CA . TYR A 1 89 ? 2.694 6.205 -5.183 1.00 88.06 89 TYR A CA 1
ATOM 741 C C . TYR A 1 89 ? 2.353 5.811 -3.743 1.00 88.06 89 TYR A C 1
ATOM 743 O O . TYR A 1 89 ? 1.183 5.868 -3.367 1.00 88.06 89 TYR A O 1
ATOM 751 N N . LEU A 1 90 ? 3.347 5.439 -2.932 1.00 88.75 90 LEU A N 1
ATOM 752 C CA . LEU A 1 90 ? 3.142 5.113 -1.519 1.00 88.75 90 LEU A CA 1
ATOM 753 C C . LEU A 1 90 ? 2.619 6.331 -0.746 1.00 88.75 90 LEU A C 1
ATOM 755 O O . LEU A 1 90 ? 1.681 6.186 0.039 1.00 88.75 90 LEU A O 1
ATOM 759 N N . ASP A 1 91 ? 3.142 7.523 -1.037 1.00 89.56 91 ASP A N 1
ATOM 760 C CA . ASP A 1 91 ? 2.659 8.783 -0.468 1.00 89.56 91 ASP A CA 1
ATOM 761 C C . ASP A 1 91 ? 1.176 9.001 -0.794 1.00 89.56 91 ASP A C 1
ATOM 763 O O . ASP A 1 91 ? 0.382 9.314 0.098 1.00 89.56 91 ASP A O 1
ATOM 767 N N . CYS A 1 92 ? 0.770 8.757 -2.047 1.00 90.56 92 CYS A N 1
ATOM 768 C CA . CYS A 1 92 ? -0.640 8.807 -2.426 1.00 90.56 92 CYS A CA 1
ATOM 769 C C . CYS A 1 92 ? -1.480 7.815 -1.612 1.00 90.56 92 CYS A C 1
ATOM 771 O O . CYS A 1 92 ? -2.509 8.206 -1.050 1.00 90.56 92 CYS A O 1
ATOM 773 N N . LEU A 1 93 ? -1.057 6.546 -1.525 1.00 89.56 93 LEU A N 1
ATOM 774 C CA . LEU A 1 93 ? -1.809 5.505 -0.815 1.00 89.56 93 LEU A CA 1
ATOM 775 C C . LEU A 1 93 ? -2.051 5.904 0.644 1.00 89.56 93 LEU A C 1
ATOM 777 O O . LEU A 1 93 ? -3.188 5.857 1.114 1.00 89.56 93 LEU A O 1
ATOM 781 N N . LEU A 1 94 ? -1.002 6.355 1.334 1.00 88.12 94 LEU A N 1
ATOM 782 C CA . LEU A 1 94 ? -1.049 6.746 2.743 1.00 88.12 94 LEU A CA 1
ATOM 783 C C . LEU A 1 94 ? -1.891 8.002 2.991 1.00 88.12 94 LEU A C 1
ATOM 785 O O . LEU A 1 94 ? -2.582 8.078 4.011 1.00 88.12 94 LEU A O 1
ATOM 789 N N . ALA A 1 95 ? -1.848 8.972 2.074 1.00 88.38 95 ALA A N 1
ATOM 790 C CA . ALA A 1 95 ? -2.586 10.227 2.197 1.00 88.38 95 ALA A CA 1
ATOM 791 C C . ALA A 1 95 ? -4.091 10.070 1.928 1.00 88.38 95 ALA A C 1
ATOM 793 O O . ALA A 1 95 ? -4.904 10.789 2.510 1.00 88.38 95 ALA A O 1
ATOM 794 N N . THR A 1 96 ? -4.469 9.140 1.049 1.00 88.50 96 THR A N 1
ATOM 795 C CA . THR A 1 96 ? -5.841 9.031 0.516 1.00 88.50 96 THR A CA 1
ATOM 796 C C . THR A 1 96 ? -6.571 7.757 0.936 1.00 88.50 96 THR A C 1
ATOM 798 O O . THR A 1 96 ? -7.726 7.551 0.554 1.00 88.50 96 THR A O 1
ATOM 801 N N . ASP A 1 97 ? -5.911 6.886 1.703 1.00 86.94 97 ASP A N 1
ATOM 802 C CA . ASP A 1 97 ? -6.340 5.505 1.925 1.00 86.94 97 ASP A CA 1
ATOM 803 C C . ASP A 1 97 ? -6.561 4.737 0.606 1.00 86.94 97 ASP A C 1
ATOM 805 O O . ASP A 1 97 ? -7.515 3.969 0.469 1.00 86.94 97 ASP A O 1
ATOM 809 N N . GLY A 1 98 ? -5.691 4.973 -0.377 1.00 81.50 98 GLY A N 1
ATOM 810 C CA . GLY A 1 98 ? -5.709 4.312 -1.684 1.00 81.50 98 GLY A CA 1
ATOM 811 C C . GLY A 1 98 ? -6.658 4.922 -2.715 1.00 81.50 98 GLY A C 1
ATOM 812 O O . GLY A 1 98 ? -6.614 4.536 -3.883 1.00 81.50 98 GLY A O 1
ATOM 813 N N . LYS A 1 99 ? -7.485 5.902 -2.331 1.00 85.06 99 LYS A N 1
ATOM 814 C CA . LYS A 1 99 ? -8.415 6.549 -3.262 1.00 85.06 99 LYS A CA 1
ATOM 815 C C . LYS A 1 99 ? -7.672 7.353 -4.324 1.00 85.06 99 LYS A C 1
ATOM 817 O O . LYS A 1 99 ? -6.779 8.134 -4.025 1.00 85.06 99 LYS A O 1
ATOM 822 N N . ASP A 1 100 ? -8.077 7.164 -5.576 1.00 82.88 100 ASP A N 1
ATOM 823 C CA . ASP A 1 100 ? -7.577 7.903 -6.744 1.00 82.88 100 ASP A CA 1
ATOM 824 C C . ASP A 1 100 ? -6.073 7.736 -7.041 1.00 82.88 100 ASP A C 1
ATOM 826 O O . ASP A 1 100 ? -5.541 8.347 -7.967 1.00 82.88 100 ASP A O 1
ATOM 830 N N . CYS A 1 101 ? -5.387 6.803 -6.372 1.00 84.44 101 CYS A N 1
ATOM 831 C CA . CYS A 1 101 ? -3.966 6.531 -6.611 1.00 84.44 101 CYS A CA 1
ATOM 832 C C . CYS A 1 101 ? -3.688 5.694 -7.864 1.00 84.44 101 CYS A C 1
ATOM 834 O O . CYS A 1 101 ? -2.537 5.397 -8.187 1.00 84.44 101 CYS A O 1
ATOM 836 N N . ARG A 1 102 ? -4.734 5.317 -8.608 1.00 77.38 102 ARG A N 1
ATOM 837 C CA . ARG A 1 102 ? -4.613 4.451 -9.786 1.00 77.38 102 ARG A CA 1
ATOM 838 C C . ARG A 1 102 ? -3.757 5.056 -10.897 1.00 77.38 102 ARG A C 1
ATOM 840 O O . ARG A 1 102 ? -3.084 4.335 -11.630 1.00 77.38 102 ARG A O 1
ATOM 847 N N . ILE A 1 103 ? -3.745 6.384 -10.998 1.00 75.19 103 ILE A N 1
ATOM 848 C CA . ILE A 1 103 ? -2.930 7.095 -11.984 1.00 75.19 103 ILE A CA 1
ATOM 849 C C . ILE A 1 103 ? -1.430 6.828 -11.788 1.00 75.19 103 ILE A C 1
ATOM 851 O O . ILE A 1 103 ? -0.700 6.711 -12.771 1.00 75.19 103 ILE A O 1
ATOM 855 N N . TYR A 1 104 ? -0.978 6.621 -10.550 1.00 69.88 104 TYR A N 1
ATOM 856 C CA . TYR A 1 104 ? 0.438 6.461 -10.232 1.00 69.88 104 TYR A CA 1
ATOM 857 C C . TYR A 1 104 ? 0.999 5.108 -10.673 1.00 69.88 104 TYR A C 1
ATOM 859 O O . TYR A 1 104 ? 2.115 5.062 -11.186 1.00 69.88 104 TYR A O 1
ATOM 867 N N . TYR A 1 105 ? 0.238 4.006 -10.590 1.00 67.38 105 TYR A N 1
ATOM 868 C CA . TYR A 1 105 ? 0.765 2.730 -11.088 1.00 67.38 105 TYR A CA 1
ATOM 869 C C . TYR A 1 105 ? 0.894 2.714 -12.625 1.00 67.38 105 TYR A C 1
ATOM 871 O O . TYR A 1 105 ? 1.826 2.117 -13.164 1.00 67.38 105 TYR A O 1
ATOM 879 N N . SER A 1 106 ? 0.014 3.423 -13.352 1.00 68.69 106 SER A N 1
ATOM 880 C CA . SER A 1 106 ? 0.112 3.593 -14.819 1.00 68.69 106 SER A CA 1
ATOM 881 C C . SER A 1 106 ? 1.375 4.360 -15.239 1.00 68.69 106 SER A C 1
ATOM 883 O O . SER A 1 106 ? 1.877 4.243 -16.364 1.00 68.69 106 SER A O 1
ATOM 885 N N . GLN A 1 107 ? 1.934 5.113 -14.293 1.00 71.62 107 GLN A N 1
ATOM 886 C CA . GLN A 1 107 ? 3.156 5.890 -14.425 1.00 71.62 107 GLN A CA 1
ATOM 887 C C . GLN A 1 107 ? 4.396 5.143 -13.921 1.00 71.62 107 GLN A C 1
ATOM 889 O O . GLN A 1 107 ? 5.483 5.705 -13.977 1.00 71.62 107 GLN A O 1
ATOM 894 N N . MET A 1 108 ? 4.283 3.875 -13.508 1.00 76.19 108 MET A N 1
ATOM 895 C CA . MET A 1 108 ? 5.437 3.077 -13.079 1.00 76.19 108 MET A CA 1
ATOM 896 C C . MET A 1 108 ? 6.365 2.786 -14.254 1.00 76.19 108 MET A C 1
ATOM 898 O O . MET A 1 108 ? 5.923 2.498 -15.372 1.00 76.19 108 MET A O 1
ATOM 902 N N . ARG A 1 109 ? 7.667 2.890 -14.002 1.00 72.19 109 ARG A N 1
ATOM 903 C CA . ARG A 1 109 ? 8.740 2.783 -14.999 1.00 72.19 109 ARG A CA 1
ATOM 904 C C . ARG A 1 109 ? 9.866 1.916 -14.449 1.00 72.19 109 ARG A C 1
ATOM 906 O O . ARG A 1 109 ? 10.002 1.815 -13.228 1.00 72.19 109 ARG A O 1
ATOM 913 N N . ILE A 1 110 ? 10.670 1.323 -15.330 1.00 67.62 110 ILE A N 1
ATOM 914 C CA . ILE A 1 110 ? 12.001 0.839 -14.933 1.00 67.62 110 ILE A CA 1
ATOM 915 C C . ILE A 1 110 ? 12.980 2.003 -14.879 1.00 67.62 110 ILE A C 1
ATOM 917 O O . ILE A 1 110 ? 12.787 3.013 -15.558 1.00 67.62 110 ILE A O 1
ATOM 921 N N . VAL A 1 111 ? 14.017 1.837 -14.071 1.00 62.62 111 VAL A N 1
ATOM 922 C CA . VAL A 1 111 ? 15.241 2.634 -14.165 1.00 62.62 111 VAL A CA 1
ATOM 923 C C . VAL A 1 111 ? 16.170 1.843 -15.086 1.00 62.62 111 VAL A C 1
ATOM 925 O O . VAL A 1 111 ? 16.516 0.720 -14.728 1.00 62.62 111 VAL A O 1
ATOM 928 N N . ASP A 1 112 ? 16.491 2.373 -16.272 1.00 50.41 112 ASP A N 1
ATOM 929 C CA . ASP A 1 112 ? 17.504 1.784 -17.175 1.00 50.41 112 ASP A CA 1
ATOM 930 C C . ASP A 1 112 ? 18.915 1.821 -16.567 1.00 50.41 112 ASP A C 1
ATOM 932 O O . ASP A 1 112 ? 19.291 2.887 -16.023 1.00 50.41 112 ASP A O 1
#

Sequence (112 aa):
MKYLVAFLTFFIINSLQSKEAYNYLCHVRGYEIIFPYEEAIDKIKNAYKNSPEQQNNELLKFRKRFEIDFYGISLYKSAGCSNARLTEYLDCLLATDGKDCRIYYSQMRIVD

=== Feature glossary ===
Key to the feature types in this record:

Secondary structure (8-state, DSSP). Secondary structure is the local, repeating backbone conformation. DSSP classifies it into eight states by reading the hydrogen-bond network: three helix types (H, G, I), two β types (E, B), two non-regular types (T, S), and unstructured coil (-).

Backbone torsions (φ/ψ). Backbone dihedral angles. Every residue except chain termini has a φ (preceding-C → N → Cα → C) and a ψ (N → Cα → C → next-N). They are reported in degrees following the IUPAC sign convention. Secondary structure is essentially a statement about which (φ, ψ) basin each residue occupies.

Predicted aligned error. Predicted Aligned Error (PAE) is an AlphaFold confidence matrix: entry (i, j) is the expected error in the position of residue j, in ångströms, when the prediction is superimposed on the true structure at residue i. Low PAE within a block of residues means that block is internally rigid and well-predicted; high PAE between two blocks means their relative placement is uncertain even if each block individually is confident.

B-factor. B-factor (Debye–Waller factor) reflects atomic displacement in the crystal lattice. It is an experimental observable (units Å²), not a prediction; low values mean the atom is pinned down, high values mean it moves or is heterogeneous across the crystal.

Secondary structure (3-state, P-SEA). Three-state secondary structure (P-SEA) collapses the eight DSSP classes into helix (a), strand (b), and coil (c). P-SEA assigns these from Cα geometry alone — distances and angles — without requiring backbone oxygens, so it works on any Cα trace.

Sequence. Primary structure: the covalent order of the twenty standard amino acids along the backbone. Two proteins with the same sequence will (almost always) fold to the same structure; two with 30% identity often share a fold but not the details.

pLDDT. pLDDT is the predicted lDDT-Cα score: AlphaFold's confidence that the local environment of each residue (all inter-atomic distances within 15 Å) is correctly placed. It is a per-residue number between 0 and 100, with higher meaning more reliable.

InterPro / GO / CATH / organism. Functional annotations link the protein to curated databases. InterPro entries identify conserved domains and families by matching the sequence against member-database signatures (Pfam, PROSITE, CDD, …). Gene Ontology (GO) terms describe molecular function, biological process, and cellular component in a controlled vocabulary. CATH places the structure in a hierarchical fold classification (Class/Architecture/Topology/Homologous-superfamily). The organism is the source species.

Contact-map, Ramachandran, and PAE plots. Three diagnostic plots accompany the record. The Cα contact map visualizes the tertiary structure as a 2D adjacency matrix (8 Å cutoff, sequence-local contacts suppressed). The Ramachandran plot shows the distribution of backbone (φ, ψ) torsions, with points in the α and β basins reflecting secondary structure content. The PAE plot shows AlphaFold's inter-residue confidence as a color matrix.

mmCIF coordinates. The mmCIF table is the protein's shape written out atom by atom. For each backbone N, Cα, C, and carbonyl O, it records an (x, y, z) coordinate triple in Å plus the residue type, chain letter, and residue number.

Radius of gyration, Cα contacts, bounding box. Three whole-structure scalars: the radius of gyration (RMS distance of Cα from centroid, in Å), the count of Cα–Cα contacts (pairs closer than 8 Å and separated by more than four residues in sequence — i.e. tertiary, not local, contacts), and the bounding-box dimensions. Together they distinguish compact globular folds from extended fibres or disordered chains.

Foldseek 3Di. The Foldseek 3Di string encodes local tertiary geometry as a 20-letter alphabet — one character per residue — derived from the relative positions of nearby Cα atoms. Unlike the amino-acid sequence, 3Di is a direct function of the 3D structure, so two proteins with the same fold have similar 3Di strings even at low sequence identity.

Rendered structure images. Six rendered views show the 3D structure from the faces of a cube — i.e. along ±x, ±y, ±z. Rendering representation is drawn randomly per protein from cartoon (secondary-structure ribbons), sticks (backbone bonds), or molecular surface; coloring is either N→C rainbow (blue at the N-terminus through red at the C-terminus) or one color per chain.

Nearest PDB structures. The Foldseek neighbor list gives the closest experimentally determined structures in the PDB, ranked by structural alignment. TM-s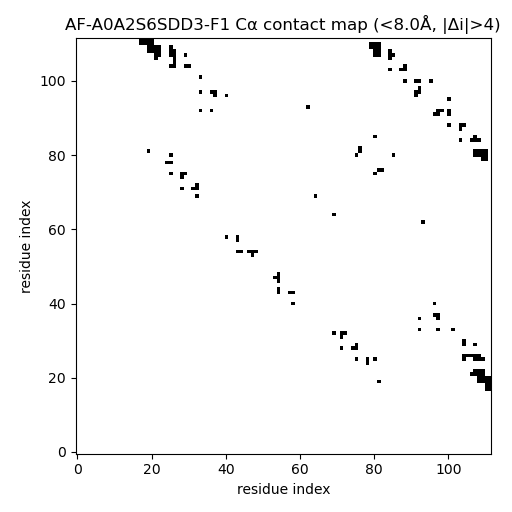core near 1 means near-identical fold; near 0.3 means only rough topology match. This is how one finds what a novel AlphaFold prediction most resembles in the solved-structure 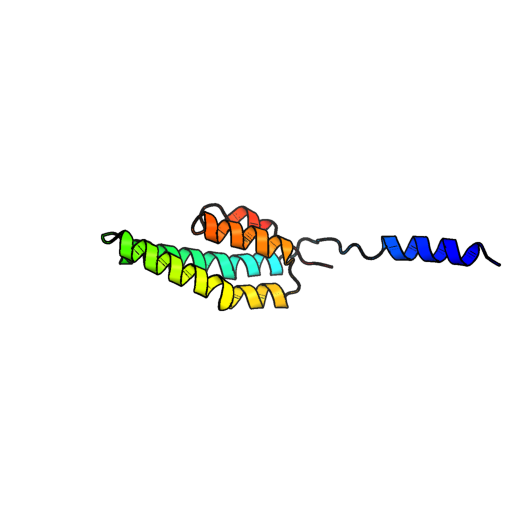universe.

Solvent-accessible surface area. SASA measures how much of the protein is reachable by solvent. It is computed by rolling a water-sized probe over the atomic surface and summing the exposed area (Å²). Per-residue SASA distinguishes core (buried, low SASA) from surface (exposed, high SASA) residues; total SASA is a whole-molecule size measure.